Protein AF-A0A3D1BNH5-F1 (afdb_monomer_lite)

pLDDT: mean 91.76, std 8.5, range [52.59, 98.25]

Structure (mmCIF, N/CA/C/O backbone):
data_AF-A0A3D1BNH5-F1
#
_entry.id   AF-A0A3D1BNH5-F1
#
loop_
_atom_site.group_PDB
_atom_site.id
_atom_site.type_symbol
_atom_site.label_atom_id
_atom_site.label_alt_id
_atom_site.label_comp_id
_atom_site.label_asym_id
_atom_site.label_entity_id
_atom_site.label_seq_id
_atom_site.pdbx_PDB_ins_code
_atom_site.Cartn_x
_atom_site.Cartn_y
_atom_site.Cartn_z
_atom_site.occupancy
_atom_site.B_iso_or_equiv
_atom_site.auth_seq_id
_atom_site.auth_comp_id
_atom_site.auth_asym_id
_atom_site.auth_atom_id
_atom_site.pdbx_PDB_model_num
ATOM 1 N N . LEU A 1 1 ? -20.939 3.065 -13.702 1.00 52.59 1 LEU A N 1
ATOM 2 C CA . LEU A 1 1 ? -19.770 3.441 -14.533 1.00 52.59 1 LEU A CA 1
ATOM 3 C C . LEU A 1 1 ? -19.995 4.773 -15.249 1.00 52.59 1 LEU A C 1
ATOM 5 O O . LEU A 1 1 ? -19.091 5.594 -15.210 1.00 52.59 1 LEU A O 1
ATOM 9 N N . ASP A 1 2 ? -21.208 5.027 -15.755 1.00 54.59 2 ASP A N 1
ATOM 10 C CA . ASP A 1 2 ? -21.599 6.174 -16.604 1.00 54.59 2 ASP A CA 1
ATOM 11 C C . ASP A 1 2 ? -21.373 7.617 -16.106 1.00 54.59 2 ASP A C 1
ATOM 13 O O . ASP A 1 2 ? -21.626 8.543 -16.866 1.00 54.59 2 ASP A O 1
ATOM 17 N N . SER A 1 3 ? -20.900 7.861 -14.877 1.00 71.25 3 SER A N 1
ATOM 18 C CA . SER A 1 3 ? -20.722 9.244 -14.386 1.00 71.25 3 SER A CA 1
ATOM 19 C C . SER A 1 3 ? -19.368 9.553 -13.743 1.00 71.25 3 SER A C 1
ATOM 21 O O . SER A 1 3 ? -19.105 10.718 -13.460 1.00 71.25 3 SER A O 1
ATOM 23 N N . ILE A 1 4 ? -18.519 8.547 -13.498 1.00 82.25 4 ILE A N 1
ATOM 24 C CA . ILE A 1 4 ? -17.205 8.727 -12.842 1.00 82.25 4 ILE A CA 1
ATOM 25 C C . ILE A 1 4 ? -16.062 8.428 -13.812 1.00 82.25 4 ILE A C 1
ATOM 27 O O . ILE A 1 4 ? -15.046 9.116 -13.799 1.00 82.25 4 ILE A O 1
ATOM 31 N N . PHE A 1 5 ? -16.234 7.424 -14.672 1.00 84.50 5 PHE A N 1
ATOM 32 C CA . PHE A 1 5 ? -15.233 7.032 -15.654 1.00 84.50 5 PHE A CA 1
ATOM 33 C C . PHE A 1 5 ? -15.748 7.326 -17.059 1.00 84.50 5 PHE A C 1
ATOM 35 O O . PHE A 1 5 ? -16.928 7.128 -17.351 1.00 84.50 5 PHE A O 1
ATOM 42 N N . THR A 1 6 ? -14.864 7.810 -17.927 1.00 86.94 6 THR A N 1
ATOM 43 C CA . THR A 1 6 ? -15.189 8.033 -19.336 1.00 86.94 6 THR A CA 1
ATOM 44 C C . THR A 1 6 ? -15.501 6.711 -20.036 1.00 86.94 6 THR A C 1
ATOM 46 O O . THR A 1 6 ? -15.056 5.637 -19.621 1.00 86.94 6 THR A O 1
ATOM 49 N N . HIS A 1 7 ? -16.271 6.780 -21.124 1.00 85.06 7 HIS A N 1
ATOM 50 C CA . HIS A 1 7 ? -16.554 5.603 -21.938 1.00 85.06 7 HIS A CA 1
ATOM 51 C C . HIS A 1 7 ? -15.245 4.963 -22.435 1.00 85.06 7 HIS A C 1
ATOM 53 O O . HIS A 1 7 ? -14.371 5.659 -22.951 1.00 85.06 7 HIS A O 1
ATOM 59 N N . GLY A 1 8 ? -15.111 3.646 -22.260 1.00 85.75 8 GLY A N 1
ATOM 60 C CA . GLY A 1 8 ? -13.905 2.892 -22.620 1.00 85.75 8 GLY A CA 1
ATOM 61 C C . GLY A 1 8 ? -12.776 2.914 -21.581 1.00 85.75 8 GLY A C 1
ATOM 62 O O . GLY A 1 8 ? -11.710 2.367 -21.852 1.00 85.75 8 GLY A O 1
ATOM 63 N N . PHE A 1 9 ? -12.974 3.510 -20.399 1.00 87.62 9 PHE A N 1
ATOM 64 C CA . PHE A 1 9 ? -11.971 3.446 -19.334 1.00 87.62 9 PHE A CA 1
ATOM 65 C C . PHE A 1 9 ? -11.779 1.996 -18.840 1.00 87.62 9 PHE A C 1
ATOM 67 O O . PHE A 1 9 ? -12.770 1.342 -18.496 1.00 87.62 9 PHE A O 1
ATOM 74 N N . PRO A 1 10 ? -10.535 1.486 -18.755 1.00 88.00 10 PRO A N 1
ATOM 75 C CA . PRO A 1 10 ? -10.258 0.105 -18.369 1.00 88.00 10 PRO A CA 1
ATOM 76 C C . PRO A 1 10 ? -10.354 -0.069 -16.846 1.00 88.00 10 PRO A C 1
ATOM 78 O O . PRO A 1 10 ? -9.352 -0.202 -16.146 1.00 88.00 10 PRO A O 1
ATOM 81 N N . VAL A 1 11 ? -11.576 -0.054 -16.309 1.00 88.19 11 VAL A N 1
ATOM 82 C CA . VAL A 1 11 ? -11.822 -0.196 -14.862 1.00 88.19 11 VAL A CA 1
ATOM 83 C C . VAL A 1 11 ? -11.290 -1.505 -14.288 1.00 88.19 11 VAL A C 1
ATOM 85 O O . VAL A 1 11 ? -10.805 -1.509 -13.159 1.00 88.19 11 VAL A O 1
ATOM 88 N N . ASP A 1 12 ? -11.298 -2.583 -15.070 1.00 88.38 12 ASP A N 1
ATOM 89 C CA . ASP A 1 12 ? -10.752 -3.877 -14.648 1.00 88.38 12 ASP A CA 1
ATOM 90 C C . ASP A 1 12 ? -9.243 -3.804 -14.364 1.00 88.38 12 ASP A C 1
ATOM 92 O O . ASP A 1 12 ? -8.716 -4.588 -13.574 1.00 88.38 12 ASP A O 1
ATOM 96 N N . SER A 1 13 ? -8.545 -2.826 -14.953 1.00 90.19 13 SER A N 1
ATOM 97 C CA . SER A 1 13 ? -7.111 -2.628 -14.753 1.00 90.19 13 SER A CA 1
ATOM 98 C C . SER A 1 13 ? -6.762 -1.895 -13.456 1.00 90.19 13 SER A C 1
ATOM 100 O O . SER A 1 13 ? -5.609 -1.940 -13.039 1.00 90.19 13 SER A O 1
ATOM 102 N N . LEU A 1 14 ? -7.727 -1.252 -12.783 1.00 89.38 14 LEU A N 1
ATOM 103 C CA . LEU A 1 14 ? -7.479 -0.462 -11.563 1.00 89.38 14 LEU A CA 1
ATOM 104 C C . LEU A 1 14 ? -6.912 -1.286 -10.403 1.00 89.38 14 LEU A C 1
ATOM 106 O O . LEU A 1 14 ? -6.288 -0.733 -9.500 1.00 89.38 14 LEU A O 1
ATOM 110 N N . ARG A 1 15 ? -7.148 -2.600 -10.408 1.00 92.75 15 ARG A N 1
ATOM 111 C CA . ARG A 1 15 ? -6.653 -3.499 -9.365 1.00 92.75 15 ARG A CA 1
ATOM 112 C C . ARG A 1 15 ? -5.159 -3.788 -9.471 1.00 92.75 15 ARG A C 1
ATOM 114 O O . ARG A 1 15 ? -4.585 -4.235 -8.483 1.00 92.75 15 ARG A O 1
ATOM 121 N N . TYR A 1 16 ? -4.545 -3.540 -10.626 1.00 94.69 16 TYR A N 1
ATOM 122 C CA . TYR A 1 16 ? -3.141 -3.851 -10.864 1.00 94.69 16 TYR A CA 1
ATOM 123 C C . TYR A 1 16 ? -2.237 -2.670 -10.531 1.00 94.69 16 TYR A C 1
ATOM 125 O O . TYR A 1 16 ? -2.531 -1.513 -10.840 1.00 94.69 16 TYR A O 1
ATOM 133 N N . VAL A 1 17 ? -1.099 -2.983 -9.925 1.00 93.94 17 VAL A N 1
ATOM 134 C CA . VAL A 1 17 ? -0.006 -2.046 -9.708 1.00 93.94 17 VAL A CA 1
ATOM 135 C C . VAL A 1 17 ? 0.617 -1.740 -11.075 1.00 93.94 17 VAL A C 1
ATOM 137 O O . VAL A 1 17 ? 1.038 -2.668 -11.774 1.00 93.94 17 VAL A O 1
ATOM 140 N N . PRO A 1 18 ? 0.684 -0.462 -11.490 1.00 89.31 18 PRO A N 1
ATOM 141 C CA . PRO A 1 18 ? 1.226 -0.103 -12.794 1.00 89.31 18 PRO A CA 1
ATOM 142 C C . PRO A 1 18 ? 2.644 -0.648 -12.999 1.00 89.31 18 PRO A C 1
ATOM 144 O O . PRO A 1 18 ? 3.483 -0.552 -12.107 1.00 89.31 18 PRO A O 1
ATOM 147 N N . PHE A 1 19 ? 2.909 -1.183 -14.194 1.00 86.69 19 PHE A N 1
ATOM 148 C CA . PHE A 1 19 ? 4.227 -1.680 -14.619 1.00 86.69 19 PHE A CA 1
ATOM 149 C C . PHE A 1 19 ? 4.799 -2.852 -13.796 1.00 86.69 19 PHE A C 1
ATOM 151 O O . PHE A 1 19 ? 6.007 -3.066 -13.816 1.00 86.69 19 PHE A O 1
ATOM 158 N N . CYS A 1 20 ? 3.959 -3.614 -13.083 1.00 85.88 20 CYS A N 1
ATOM 159 C CA . CYS A 1 20 ? 4.403 -4.687 -12.184 1.00 85.88 20 CYS A CA 1
ATOM 160 C C . CYS A 1 20 ? 3.794 -6.060 -12.523 1.00 85.88 20 CYS A C 1
ATOM 162 O O . CYS A 1 20 ? 3.223 -6.684 -11.634 1.00 85.88 20 CYS A O 1
ATOM 164 N N . ASP A 1 21 ? 3.899 -6.520 -13.776 1.00 81.81 21 ASP A N 1
ATOM 165 C CA . ASP A 1 21 ? 3.562 -7.889 -14.230 1.00 81.81 21 ASP A CA 1
ATOM 166 C C . ASP A 1 21 ? 2.336 -8.514 -13.527 1.00 81.81 21 ASP A C 1
ATOM 168 O O . ASP A 1 21 ? 2.454 -9.475 -12.769 1.00 81.81 21 ASP A O 1
ATOM 172 N N . ASP A 1 22 ? 1.159 -7.911 -13.728 1.00 87.44 22 ASP A N 1
ATOM 173 C CA . ASP A 1 22 ? -0.136 -8.338 -13.165 1.00 87.44 22 ASP A CA 1
ATOM 174 C C . ASP A 1 22 ? -0.214 -8.409 -11.625 1.00 87.44 22 ASP A C 1
ATOM 176 O O . ASP A 1 22 ? -1.152 -8.973 -11.057 1.00 87.44 22 ASP A O 1
ATOM 180 N N . THR A 1 23 ? 0.729 -7.793 -10.909 1.00 94.38 23 THR A N 1
ATOM 181 C CA . THR A 1 23 ? 0.666 -7.698 -9.448 1.00 94.38 23 THR A CA 1
ATOM 182 C C . THR A 1 23 ? -0.503 -6.815 -9.037 1.00 94.38 23 THR A C 1
ATOM 184 O O . THR A 1 23 ? -0.605 -5.667 -9.462 1.00 94.38 23 THR A O 1
ATOM 187 N N . GLU A 1 24 ? -1.375 -7.323 -8.171 1.00 95.44 24 GLU A N 1
ATOM 188 C CA . GLU A 1 24 ? -2.533 -6.582 -7.676 1.00 95.44 24 GLU A CA 1
ATOM 189 C C . GLU A 1 24 ? -2.244 -5.821 -6.379 1.00 95.44 24 GLU A C 1
ATOM 191 O O . GLU A 1 24 ? -1.449 -6.250 -5.537 1.00 95.44 24 GLU A O 1
ATOM 196 N N . PHE A 1 25 ? -2.962 -4.717 -6.172 1.00 96.75 25 PHE A N 1
ATOM 197 C CA . PHE A 1 25 ? -3.092 -4.129 -4.845 1.00 96.75 25 PHE A CA 1
ATOM 198 C C . PHE A 1 25 ? -3.790 -5.113 -3.908 1.00 96.75 25 PHE A C 1
ATOM 200 O O . PHE A 1 25 ? -4.785 -5.753 -4.255 1.00 96.75 25 PHE A O 1
ATOM 207 N N . LYS A 1 26 ? -3.316 -5.182 -2.668 1.00 97.06 26 LYS A N 1
ATOM 208 C CA . LYS A 1 26 ? -4.006 -5.925 -1.621 1.00 97.06 26 LYS A CA 1
ATOM 209 C C . LYS A 1 26 ? -5.189 -5.097 -1.136 1.00 97.06 26 LYS A C 1
ATOM 211 O O . LYS A 1 26 ? -4.996 -3.978 -0.673 1.00 97.06 26 LYS A O 1
ATOM 216 N N . LEU A 1 27 ? -6.393 -5.659 -1.201 1.00 96.62 27 LEU A N 1
ATOM 217 C CA . LEU A 1 27 ? -7.612 -5.026 -0.701 1.00 96.62 27 LEU A CA 1
ATOM 218 C C . LEU A 1 27 ? -8.213 -5.856 0.433 1.00 96.62 27 LEU A C 1
ATOM 220 O O . LEU A 1 27 ? -8.348 -7.075 0.321 1.00 96.62 27 LEU A O 1
ATOM 224 N N . GLN A 1 28 ? -8.577 -5.201 1.530 1.00 96.88 28 GLN A N 1
ATOM 225 C CA . GLN A 1 28 ? -9.217 -5.830 2.683 1.00 96.88 28 GLN A CA 1
ATOM 226 C C . GLN A 1 28 ? -10.303 -4.913 3.247 1.00 96.88 28 GLN A C 1
ATOM 228 O O . GLN A 1 28 ? -10.186 -3.693 3.171 1.00 96.88 28 GLN A O 1
ATOM 233 N N . ALA A 1 29 ? -11.337 -5.500 3.847 1.00 96.88 29 ALA A N 1
ATOM 234 C CA . ALA A 1 29 ? -12.382 -4.780 4.566 1.00 96.88 29 ALA A CA 1
ATOM 235 C C . ALA A 1 29 ? -12.732 -5.515 5.864 1.00 96.88 29 ALA A C 1
ATOM 237 O O . ALA A 1 29 ? -12.663 -6.746 5.923 1.00 96.88 29 ALA A O 1
ATOM 238 N N . ALA A 1 30 ? -13.077 -4.765 6.906 1.00 96.12 30 ALA A N 1
ATOM 239 C CA . ALA A 1 30 ? -13.452 -5.300 8.209 1.00 96.12 30 ALA A CA 1
ATOM 240 C C . ALA A 1 30 ? -14.404 -4.349 8.946 1.00 96.12 30 ALA A C 1
ATOM 242 O O . ALA A 1 30 ? -14.598 -3.199 8.558 1.00 96.12 30 ALA A O 1
ATOM 243 N N . ILE A 1 31 ? -14.977 -4.836 10.046 1.00 96.31 31 ILE A N 1
ATOM 244 C CA . ILE A 1 31 ? -15.701 -4.014 11.017 1.00 96.31 31 ILE A CA 1
ATOM 245 C C . ILE A 1 31 ? -14.900 -4.033 12.312 1.00 96.31 31 ILE A C 1
ATOM 247 O O . ILE A 1 31 ? -14.706 -5.095 12.906 1.00 96.31 31 ILE A O 1
ATOM 251 N N . VAL A 1 32 ? -14.470 -2.862 12.766 1.00 95.06 32 VAL A N 1
ATOM 252 C CA . VAL A 1 32 ? -13.744 -2.685 14.029 1.00 95.06 32 VAL A CA 1
ATOM 253 C C . VAL A 1 32 ? -14.613 -1.957 15.039 1.00 95.06 32 VAL A C 1
ATOM 255 O O . VAL A 1 32 ? -15.340 -1.019 14.715 1.00 95.06 32 VAL A O 1
ATOM 258 N N . GLN A 1 33 ? -14.560 -2.417 16.287 1.00 94.19 33 GLN A N 1
ATOM 259 C CA . GLN A 1 33 ? -15.239 -1.771 17.402 1.00 94.19 33 GLN A CA 1
ATOM 260 C C . GLN A 1 33 ? -14.268 -0.811 18.091 1.00 94.19 33 GLN A C 1
ATOM 262 O O . GLN A 1 33 ? -13.221 -1.226 18.582 1.00 94.19 33 GLN A O 1
ATOM 267 N N . THR A 1 34 ? -14.614 0.473 18.136 1.00 89.25 34 THR A N 1
ATOM 268 C CA . THR A 1 34 ? -13.797 1.507 18.783 1.00 89.25 34 THR A CA 1
ATOM 269 C C . THR A 1 34 ? -13.893 1.428 20.311 1.00 89.25 34 THR A C 1
ATOM 271 O O . THR A 1 34 ? -14.782 0.777 20.868 1.00 89.25 34 THR A O 1
ATOM 274 N N . GLY A 1 35 ? -13.034 2.175 21.017 1.00 88.19 35 GLY A N 1
ATOM 275 C CA . GLY A 1 35 ? -13.113 2.313 22.479 1.00 88.19 35 GLY A CA 1
ATOM 276 C C . GLY A 1 35 ? -14.461 2.853 22.988 1.00 88.19 35 GLY A C 1
ATOM 277 O O . GLY A 1 35 ? -14.876 2.524 24.096 1.00 88.19 35 GLY A O 1
ATOM 278 N N . SER A 1 36 ? -15.197 3.605 22.160 1.00 91.12 36 SER A N 1
ATOM 279 C CA . SER A 1 36 ? -16.555 4.090 22.452 1.00 91.12 36 SER A CA 1
ATOM 280 C C . SER A 1 36 ? -17.665 3.076 22.133 1.00 91.12 36 SER A C 1
ATOM 282 O O . SER A 1 36 ? -18.844 3.411 22.216 1.00 91.12 36 SER A O 1
ATOM 284 N N . LYS A 1 37 ? -17.308 1.827 21.794 1.00 91.88 37 LYS A N 1
ATOM 285 C CA . LYS A 1 37 ? -18.205 0.728 21.386 1.00 91.88 37 LYS A CA 1
ATOM 286 C C . LYS A 1 37 ? -18.955 0.961 20.071 1.00 91.88 37 LYS A C 1
ATOM 288 O O . LYS A 1 37 ? -19.871 0.201 19.757 1.00 91.88 37 LYS A O 1
ATOM 293 N N . VAL A 1 38 ? -18.552 1.955 19.285 1.00 94.19 38 VAL A N 1
ATOM 294 C CA . VAL A 1 38 ? -19.094 2.182 17.944 1.00 94.19 38 VAL A CA 1
ATOM 295 C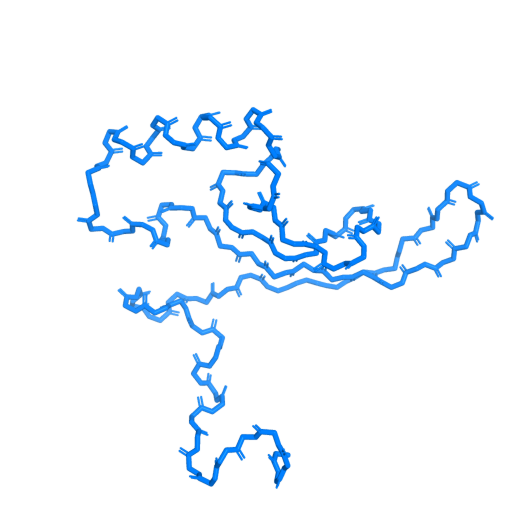 C . VAL A 1 38 ? -18.458 1.181 16.985 1.00 94.19 38 VAL A C 1
ATOM 297 O O . VAL A 1 38 ? -17.245 0.978 17.006 1.00 94.19 38 VAL A O 1
ATO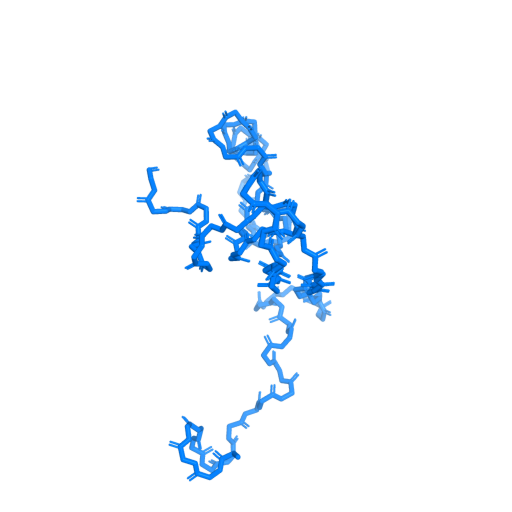M 300 N N . LYS A 1 39 ? -19.281 0.540 16.154 1.00 94.94 39 LYS A N 1
ATOM 301 C CA . LYS A 1 39 ? -18.808 -0.303 15.054 1.00 94.94 39 LYS A CA 1
ATOM 302 C C . LYS A 1 39 ? -18.532 0.585 13.850 1.00 94.94 39 LYS A C 1
ATOM 304 O O . LYS A 1 39 ? -19.421 1.318 13.428 1.00 94.94 39 LYS A O 1
ATOM 309 N N . VAL A 1 40 ? -17.318 0.514 13.326 1.00 95.56 40 VAL A N 1
ATOM 310 C CA . VAL A 1 40 ? -16.879 1.287 12.166 1.00 95.56 40 VAL A CA 1
ATOM 311 C C . VAL A 1 40 ? -16.424 0.319 11.088 1.00 95.56 40 VAL A C 1
ATOM 313 O O . VAL A 1 40 ? -15.643 -0.596 11.352 1.00 95.56 40 VAL A O 1
ATOM 316 N N . GLU A 1 41 ? -16.940 0.517 9.882 1.00 96.00 41 GLU A N 1
ATOM 317 C CA . GLU A 1 41 ? -16.468 -0.172 8.688 1.00 96.00 41 GLU A CA 1
ATOM 318 C C . GLU A 1 41 ? -15.145 0.454 8.261 1.00 96.00 41 GLU A C 1
ATOM 320 O O . GLU A 1 41 ? -15.030 1.673 8.127 1.00 96.00 41 GLU A O 1
ATOM 325 N N . VAL A 1 42 ? -14.136 -0.385 8.074 1.00 96.62 42 VAL A N 1
ATOM 326 C CA . VAL A 1 42 ? -12.814 0.033 7.618 1.00 96.62 42 VAL A CA 1
ATOM 327 C C . VAL A 1 42 ? -12.419 -0.777 6.400 1.00 96.62 42 VAL A C 1
ATOM 329 O O . VAL A 1 42 ? -12.821 -1.933 6.237 1.00 96.62 42 VAL A O 1
ATOM 332 N N . PHE A 1 43 ? -11.588 -0.176 5.563 1.00 97.38 43 PHE A N 1
ATOM 333 C CA . PHE A 1 43 ? -10.921 -0.874 4.481 1.00 97.38 43 PHE A CA 1
ATOM 334 C C . PHE A 1 43 ? -9.436 -0.526 4.472 1.00 97.38 43 PHE A C 1
ATOM 336 O O . PHE A 1 43 ? -9.006 0.465 5.064 1.00 97.38 43 PHE A O 1
ATOM 343 N N . GLU A 1 44 ? -8.657 -1.357 3.795 1.00 97.19 44 GLU A N 1
ATOM 344 C CA . GLU A 1 44 ? -7.269 -1.075 3.466 1.00 97.19 44 GLU A CA 1
ATOM 345 C C . GLU A 1 44 ? -7.013 -1.476 2.015 1.00 97.19 44 GLU A C 1
ATOM 347 O O . GLU A 1 44 ? -7.325 -2.601 1.622 1.00 97.19 44 GLU A O 1
ATOM 352 N N . ALA A 1 45 ? -6.429 -0.561 1.244 1.00 97.25 45 ALA A N 1
ATOM 353 C CA . ALA A 1 45 ? -5.822 -0.843 -0.051 1.00 97.25 45 ALA A CA 1
ATOM 354 C C . ALA A 1 45 ? -4.312 -0.599 0.063 1.00 97.25 45 ALA A C 1
ATOM 356 O O . ALA A 1 45 ? -3.902 0.507 0.429 1.00 97.25 45 ALA A O 1
ATOM 357 N N . SER A 1 46 ? -3.480 -1.608 -0.205 1.00 96.88 46 SER A N 1
ATOM 358 C CA . SER A 1 46 ? -2.041 -1.528 0.058 1.00 96.88 46 SER A CA 1
ATOM 359 C C . SER A 1 46 ? -1.155 -2.241 -0.966 1.00 96.88 46 SER A C 1
ATOM 361 O O . SER A 1 46 ? -1.570 -3.162 -1.669 1.00 96.88 46 SER A O 1
ATOM 363 N N . VAL A 1 47 ? 0.098 -1.788 -1.047 1.00 97.25 47 VAL A N 1
ATOM 364 C CA . VAL A 1 47 ? 1.176 -2.388 -1.846 1.00 97.25 47 VAL A CA 1
ATOM 365 C C . VAL A 1 47 ? 2.521 -2.176 -1.145 1.00 97.25 47 VAL A C 1
ATOM 367 O O . VAL A 1 47 ? 2.766 -1.123 -0.548 1.00 97.25 47 VAL A O 1
ATOM 370 N N . PHE A 1 48 ? 3.409 -3.171 -1.199 1.00 97.00 48 PHE A N 1
ATOM 371 C CA . PHE A 1 48 ? 4.772 -3.045 -0.674 1.00 97.00 48 PHE A CA 1
ATOM 372 C C . PHE A 1 48 ? 5.664 -2.246 -1.623 1.00 97.00 48 PHE A C 1
ATOM 374 O O . PHE A 1 48 ? 5.536 -2.355 -2.842 1.00 97.00 48 PHE A O 1
ATOM 381 N N . ASN A 1 49 ? 6.626 -1.497 -1.078 1.00 96.44 49 ASN A N 1
ATOM 382 C CA . ASN A 1 49 ? 7.571 -0.751 -1.915 1.00 96.44 49 ASN A CA 1
ATOM 383 C C . ASN A 1 49 ? 8.451 -1.663 -2.776 1.00 96.44 49 ASN A C 1
ATOM 385 O O . ASN A 1 49 ? 8.890 -1.229 -3.830 1.00 96.44 49 ASN A O 1
ATOM 389 N N . ASP A 1 50 ? 8.690 -2.912 -2.367 1.00 95.25 50 ASP A N 1
ATOM 390 C CA . ASP A 1 50 ? 9.462 -3.867 -3.178 1.00 95.25 50 ASP A CA 1
ATOM 391 C C . ASP A 1 50 ? 8.783 -4.161 -4.525 1.00 95.25 50 ASP A C 1
ATOM 393 O O . ASP A 1 50 ? 9.453 -4.479 -5.503 1.00 95.25 50 ASP A O 1
ATOM 397 N N . VAL A 1 51 ? 7.454 -4.016 -4.573 1.00 95.69 51 VAL A N 1
ATOM 398 C CA . VAL A 1 51 ? 6.661 -4.069 -5.804 1.00 95.69 51 VAL A CA 1
ATOM 399 C C . VAL A 1 51 ? 6.568 -2.673 -6.412 1.00 95.69 51 VAL A C 1
ATOM 401 O O . VAL A 1 51 ? 6.982 -2.460 -7.543 1.00 95.69 51 VAL A O 1
ATOM 404 N N . PHE A 1 52 ? 6.063 -1.699 -5.652 1.00 94.12 52 PHE A N 1
ATOM 405 C CA . PHE A 1 52 ? 5.733 -0.369 -6.170 1.00 94.12 52 PHE A CA 1
ATOM 406 C C . PHE A 1 52 ? 6.942 0.415 -6.708 1.00 94.12 52 PHE A C 1
ATOM 408 O O . PHE A 1 52 ? 6.808 1.198 -7.642 1.00 94.12 52 PHE A O 1
ATOM 415 N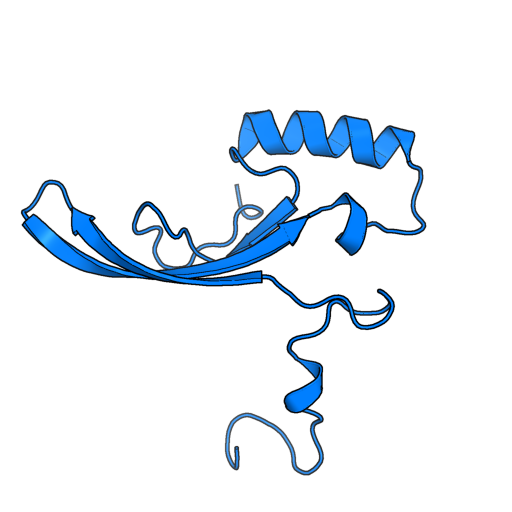 N . LEU A 1 53 ? 8.120 0.205 -6.121 1.00 94.25 53 LEU A N 1
ATOM 416 C CA . LEU A 1 53 ? 9.384 0.828 -6.520 1.00 94.25 53 LEU A CA 1
ATOM 417 C C . LEU A 1 53 ? 10.283 -0.148 -7.291 1.00 94.25 53 LEU A C 1
ATOM 419 O O . LEU A 1 53 ? 11.490 0.084 -7.402 1.00 94.25 53 LEU A O 1
ATOM 423 N N . SER A 1 54 ? 9.719 -1.247 -7.801 1.00 92.31 54 SER A N 1
ATOM 424 C CA . SER A 1 54 ? 10.457 -2.216 -8.607 1.00 92.31 54 SER A CA 1
ATOM 425 C C . SER A 1 54 ? 11.170 -1.520 -9.770 1.00 92.31 54 SER A C 1
ATOM 427 O O . SER A 1 54 ? 10.641 -0.608 -10.404 1.00 92.31 54 SER A O 1
ATOM 429 N N . GLY A 1 55 ? 12.416 -1.923 -10.021 1.00 91.75 55 GLY A N 1
ATOM 430 C CA . GLY A 1 55 ? 13.283 -1.314 -11.033 1.00 91.75 55 GLY A CA 1
ATOM 431 C C . GLY A 1 55 ? 14.126 -0.129 -10.545 1.00 91.75 55 GLY A C 1
ATOM 432 O O . GLY A 1 55 ? 15.052 0.266 -11.253 1.00 91.75 55 GLY A O 1
ATOM 433 N N . LEU A 1 56 ? 13.882 0.403 -9.342 1.00 94.94 56 LEU A N 1
ATOM 434 C CA . LEU A 1 56 ? 14.771 1.386 -8.711 1.00 94.94 56 LEU A CA 1
ATOM 435 C C . LEU A 1 56 ? 15.933 0.711 -7.957 1.00 94.94 56 LEU A C 1
ATOM 437 O O . LEU A 1 56 ? 16.031 -0.516 -7.867 1.00 94.94 56 LEU A O 1
ATOM 441 N N . ASP A 1 57 ? 16.842 1.524 -7.412 1.00 97.75 57 ASP A N 1
ATOM 442 C CA . ASP A 1 57 ? 17.988 1.035 -6.644 1.00 97.75 57 ASP A CA 1
ATOM 443 C C . ASP A 1 57 ? 17.538 0.241 -5.406 1.00 97.75 57 ASP A C 1
ATOM 445 O O . ASP A 1 57 ? 16.895 0.764 -4.490 1.00 97.75 57 ASP A O 1
ATOM 449 N N . LYS A 1 58 ? 17.923 -1.038 -5.362 1.00 96.81 58 LYS A N 1
ATOM 450 C CA . LYS A 1 58 ? 17.519 -1.972 -4.304 1.00 96.81 58 LYS A CA 1
ATOM 451 C C . LYS A 1 58 ? 17.971 -1.534 -2.911 1.00 96.81 58 LYS A C 1
ATOM 453 O O . LYS A 1 58 ? 17.232 -1.733 -1.949 1.00 96.81 58 LYS A O 1
ATOM 458 N N . GLN A 1 59 ? 19.156 -0.939 -2.776 1.00 97.94 59 GLN A N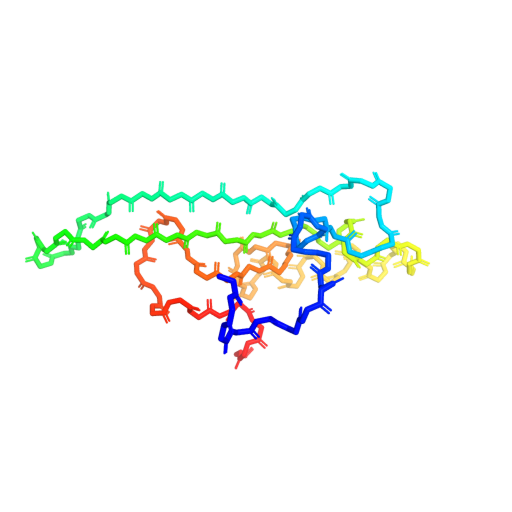 1
ATOM 459 C CA . GLN A 1 59 ? 19.659 -0.495 -1.477 1.00 97.94 59 GLN A CA 1
ATOM 460 C C . GLN A 1 59 ? 18.862 0.708 -0.965 1.00 97.94 59 GLN A C 1
ATOM 462 O O . GLN A 1 59 ? 18.557 0.782 0.229 1.00 97.94 59 GLN A O 1
ATOM 467 N N . LEU A 1 60 ? 18.473 1.622 -1.859 1.00 98.06 60 LEU A N 1
ATOM 468 C CA . LEU A 1 60 ? 17.588 2.732 -1.507 1.00 98.06 60 LEU A CA 1
ATOM 469 C C . LEU A 1 60 ? 16.196 2.244 -1.101 1.00 98.06 60 LEU A C 1
ATOM 471 O O . LEU A 1 60 ? 15.667 2.737 -0.105 1.00 98.06 60 LEU A O 1
ATOM 475 N N . ILE A 1 61 ? 15.636 1.246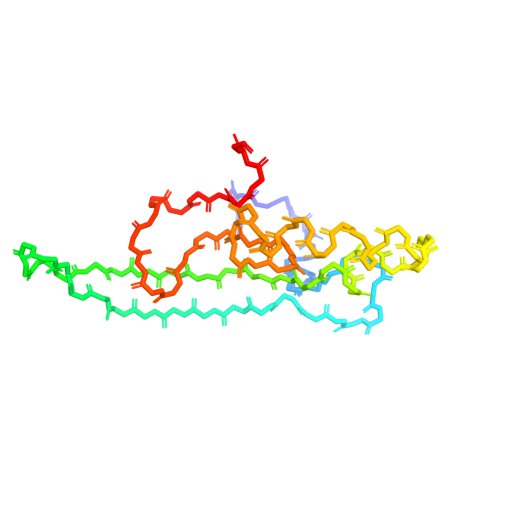 -1.791 1.00 97.88 61 ILE A N 1
ATOM 476 C CA . ILE A 1 61 ? 14.348 0.638 -1.416 1.00 97.88 61 ILE A CA 1
ATOM 477 C C . ILE A 1 61 ? 14.429 0.021 -0.014 1.00 97.88 61 ILE A C 1
ATOM 479 O O . ILE A 1 61 ? 13.569 0.291 0.822 1.00 97.88 61 ILE A O 1
ATOM 483 N N . ILE A 1 62 ? 15.488 -0.737 0.290 1.00 98.25 62 ILE A N 1
ATOM 484 C CA . ILE A 1 62 ? 15.701 -1.330 1.623 1.00 98.25 62 ILE A CA 1
ATOM 485 C C . ILE A 1 62 ? 15.770 -0.243 2.704 1.00 98.25 62 ILE A C 1
ATOM 487 O O . ILE A 1 62 ? 15.088 -0.334 3.729 1.00 98.25 62 ILE A O 1
ATOM 491 N N . ASN A 1 63 ? 16.558 0.809 2.468 1.00 98.06 63 ASN A N 1
ATOM 492 C CA . ASN A 1 63 ? 16.702 1.922 3.409 1.00 98.06 63 ASN A CA 1
ATOM 493 C C . ASN A 1 63 ? 15.367 2.653 3.614 1.00 98.06 63 ASN A C 1
ATOM 495 O O . ASN A 1 63 ? 14.988 2.973 4.744 1.00 98.06 63 ASN A O 1
ATOM 499 N N . TYR A 1 64 ? 14.626 2.875 2.528 1.00 97.19 64 TYR A N 1
ATOM 500 C CA . TYR A 1 64 ? 13.316 3.507 2.570 1.00 97.19 64 TYR A CA 1
ATOM 501 C C . TYR A 1 64 ? 12.291 2.636 3.301 1.00 97.19 64 TYR A C 1
ATOM 503 O O . TYR A 1 64 ? 11.559 3.142 4.145 1.00 97.19 64 TYR A O 1
ATOM 511 N N . ASN A 1 65 ? 12.285 1.320 3.089 1.00 97.69 65 ASN A N 1
ATOM 512 C CA . ASN A 1 65 ? 11.428 0.385 3.819 1.00 97.69 65 ASN A CA 1
ATOM 513 C C . ASN A 1 65 ? 11.680 0.414 5.323 1.00 97.69 65 ASN A C 1
ATOM 515 O O . ASN A 1 65 ? 10.724 0.446 6.104 1.00 97.69 65 ASN A O 1
ATOM 519 N N . ALA A 1 66 ? 12.947 0.458 5.740 1.00 97.81 66 ALA A N 1
ATOM 520 C CA . ALA A 1 66 ? 13.303 0.597 7.147 1.00 97.81 66 ALA A CA 1
ATOM 521 C C . ALA A 1 66 ? 12.755 1.908 7.740 1.00 97.81 66 ALA A C 1
ATOM 523 O O . ALA A 1 66 ? 12.134 1.896 8.808 1.00 97.81 66 ALA A O 1
ATOM 524 N N . LEU A 1 67 ? 12.910 3.025 7.020 1.00 95.94 67 LEU A N 1
ATOM 525 C CA . LEU A 1 67 ? 12.358 4.321 7.417 1.00 95.94 67 LEU A CA 1
ATOM 526 C C . LEU A 1 67 ? 10.823 4.288 7.496 1.00 95.94 67 LEU A C 1
ATOM 528 O O . LEU A 1 67 ? 10.242 4.699 8.499 1.00 95.94 67 LEU A O 1
ATOM 532 N N . ARG A 1 68 ? 10.154 3.759 6.470 1.00 95.25 68 ARG A N 1
ATOM 533 C CA . ARG A 1 68 ? 8.687 3.705 6.375 1.00 95.25 68 ARG A CA 1
ATOM 534 C C . ARG A 1 68 ? 8.065 2.825 7.445 1.00 95.25 68 ARG A C 1
ATOM 536 O O . ARG A 1 68 ? 7.054 3.217 8.028 1.00 95.25 68 ARG A O 1
ATOM 543 N N . LYS A 1 69 ? 8.695 1.696 7.773 1.00 95.88 69 LYS A N 1
ATOM 544 C CA . LYS A 1 69 ? 8.280 0.846 8.894 1.00 95.88 69 LYS A CA 1
ATOM 545 C C . LYS A 1 69 ? 8.376 1.588 10.229 1.00 95.88 69 LYS A C 1
ATOM 547 O O . LYS A 1 69 ? 7.485 1.435 11.057 1.00 95.88 69 LYS A O 1
ATOM 552 N N . LYS A 1 70 ? 9.403 2.426 10.420 1.00 94.75 70 LYS A N 1
ATOM 553 C CA . LYS A 1 70 ? 9.562 3.253 11.627 1.00 94.75 70 LYS A CA 1
ATOM 554 C C . LYS A 1 70 ? 8.531 4.384 11.713 1.00 94.75 70 LYS A C 1
ATOM 556 O O . LYS A 1 70 ? 8.024 4.638 12.797 1.00 94.75 70 LYS A O 1
ATOM 561 N N . LEU A 1 71 ? 8.242 5.059 10.600 1.00 93.12 71 LEU A N 1
ATOM 562 C CA . LEU A 1 71 ? 7.342 6.220 10.577 1.00 93.12 71 LEU A CA 1
ATOM 563 C C . LEU A 1 71 ? 5.859 5.835 10.558 1.00 93.12 71 LEU A C 1
ATOM 565 O O . LEU A 1 71 ? 5.049 6.474 11.214 1.00 93.12 71 LEU A O 1
ATOM 569 N N . THR A 1 72 ? 5.499 4.802 9.795 1.00 92.69 72 THR A N 1
ATOM 570 C CA . THR A 1 72 ? 4.092 4.493 9.474 1.00 92.69 72 THR A CA 1
ATOM 571 C C . THR A 1 72 ? 3.650 3.093 9.889 1.00 92.69 72 THR A C 1
ATOM 573 O O . THR A 1 72 ? 2.486 2.736 9.703 1.00 92.69 72 THR A O 1
ATOM 576 N N . GLY A 1 73 ? 4.577 2.267 10.385 1.00 93.50 73 GLY A N 1
ATOM 577 C CA . GLY A 1 73 ? 4.333 0.855 10.684 1.00 93.50 73 GLY A CA 1
ATOM 578 C C . GLY A 1 73 ? 4.244 -0.053 9.452 1.00 93.50 73 GLY A C 1
ATOM 579 O O . GLY A 1 73 ? 4.158 -1.268 9.613 1.00 93.50 73 GLY A O 1
ATOM 580 N N . PHE A 1 74 ? 4.304 0.495 8.231 1.00 95.62 74 PHE A N 1
ATOM 581 C CA . PHE A 1 74 ? 4.101 -0.253 6.990 1.00 95.62 74 PHE A CA 1
ATOM 582 C C . PHE A 1 74 ? 5.181 0.083 5.935 1.00 95.62 74 PHE A C 1
ATOM 584 O O . PHE A 1 74 ? 5.323 1.249 5.564 1.00 95.62 74 PHE A O 1
ATOM 591 N N . PRO A 1 75 ? 5.962 -0.899 5.436 1.00 96.88 75 PRO A N 1
ATOM 592 C CA . PRO A 1 75 ? 7.013 -0.686 4.432 1.00 96.88 75 PRO A CA 1
ATOM 593 C C . PRO A 1 75 ? 6.430 -0.622 3.007 1.00 96.88 75 PRO A C 1
ATOM 595 O O . PRO A 1 75 ? 6.731 -1.435 2.134 1.00 96.88 75 PRO A O 1
ATOM 598 N N . GLY A 1 76 ? 5.527 0.329 2.790 1.00 96.06 76 GLY A N 1
ATOM 599 C CA . GLY A 1 76 ? 4.775 0.443 1.550 1.00 96.06 76 GLY A CA 1
ATOM 600 C C . GLY A 1 76 ? 3.831 1.635 1.534 1.00 96.06 76 GLY A C 1
ATOM 601 O O . GLY A 1 76 ? 3.858 2.497 2.427 1.00 96.06 76 GLY A O 1
ATOM 602 N N . MET A 1 77 ? 2.964 1.636 0.530 1.00 95.50 77 MET A N 1
ATOM 603 C CA . MET A 1 77 ? 1.871 2.588 0.384 1.00 95.50 77 MET A CA 1
ATOM 604 C C . MET A 1 77 ? 0.575 1.909 0.818 1.00 95.50 77 MET A C 1
ATOM 606 O O . MET A 1 77 ? 0.280 0.797 0.377 1.00 95.50 77 MET A O 1
ATOM 610 N N . ARG A 1 78 ? -0.189 2.562 1.696 1.00 95.56 78 ARG A N 1
ATOM 611 C CA . ARG A 1 78 ? -1.535 2.118 2.077 1.00 95.56 78 ARG A CA 1
ATOM 612 C C . ARG A 1 78 ? -2.496 3.291 2.207 1.00 95.56 78 ARG A C 1
ATOM 614 O O . ARG A 1 78 ? -2.111 4.335 2.732 1.00 95.56 78 ARG A O 1
ATOM 621 N N . VAL A 1 79 ? -3.729 3.076 1.765 1.00 96.25 79 VAL A N 1
ATOM 622 C CA . VAL A 1 79 ? -4.902 3.912 2.051 1.00 96.25 79 VAL A CA 1
ATOM 623 C C . VAL A 1 79 ? -5.801 3.141 2.994 1.00 96.25 79 VAL A C 1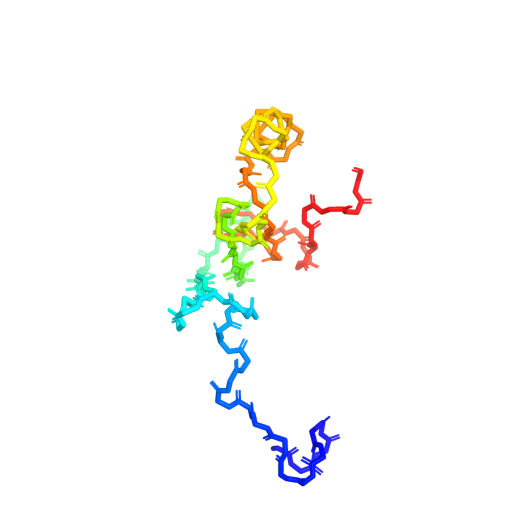
ATOM 625 O O . VAL A 1 79 ? -6.049 1.956 2.768 1.00 96.25 79 VAL A O 1
ATOM 628 N N . GLY A 1 80 ? -6.302 3.817 4.022 1.00 95.50 80 GLY A N 1
ATOM 629 C CA . GLY A 1 80 ? -7.082 3.158 5.057 1.00 95.50 80 GLY A CA 1
ATOM 630 C C . GLY A 1 80 ? -6.210 2.339 6.011 1.00 95.50 80 GLY A C 1
ATOM 631 O O . GLY A 1 80 ? -4.975 2.364 5.951 1.00 95.50 80 GLY A O 1
ATOM 632 N N . ASN A 1 81 ? -6.859 1.639 6.934 1.00 94.38 81 ASN A N 1
ATOM 633 C CA . ASN A 1 81 ? -6.211 0.762 7.899 1.00 94.38 81 ASN A CA 1
ATOM 634 C C . ASN A 1 81 ? -7.228 -0.279 8.376 1.00 94.38 81 ASN A C 1
ATOM 636 O O . ASN A 1 81 ? -8.300 0.059 8.873 1.00 94.38 81 ASN A O 1
ATOM 640 N N . ILE A 1 82 ? -6.887 -1.558 8.229 1.00 95.38 82 ILE A N 1
ATOM 641 C CA . ILE A 1 82 ? -7.796 -2.662 8.564 1.00 95.38 82 ILE A CA 1
ATOM 642 C C . ILE A 1 82 ? -8.006 -2.834 10.081 1.00 95.38 82 ILE A C 1
ATOM 644 O O . ILE A 1 82 ? -8.944 -3.507 10.504 1.00 95.38 82 ILE A O 1
ATOM 648 N N . VAL A 1 83 ? -7.127 -2.250 10.903 1.00 92.50 83 VAL A N 1
ATOM 649 C CA . VAL A 1 83 ? -7.092 -2.432 12.364 1.00 92.50 83 VAL A CA 1
ATOM 650 C C . VAL A 1 83 ? -7.756 -1.276 13.113 1.00 92.50 83 VAL A C 1
ATOM 652 O O . VAL A 1 83 ? -8.304 -1.481 14.194 1.00 92.50 83 VAL A O 1
ATOM 655 N N . GLU A 1 84 ? -7.729 -0.064 12.563 1.00 91.56 84 GLU A N 1
ATOM 656 C CA . GLU A 1 84 ? -8.269 1.125 13.224 1.00 91.56 84 GLU A CA 1
ATOM 657 C C . GLU A 1 84 ? -8.838 2.129 12.213 1.00 91.56 84 GLU A C 1
ATOM 659 O O . GLU A 1 84 ? -8.289 2.282 11.122 1.00 91.56 84 GLU A O 1
ATOM 664 N N . PRO A 1 85 ? -9.910 2.862 12.560 1.00 92.50 85 PRO A N 1
ATOM 665 C CA . PRO A 1 85 ? -10.409 3.931 11.708 1.00 92.50 85 PRO A CA 1
ATOM 666 C C . PRO A 1 85 ? -9.386 5.063 11.596 1.00 92.50 85 PRO A C 1
ATOM 668 O O . PRO A 1 85 ? -9.011 5.668 12.597 1.00 92.50 85 PRO A O 1
ATOM 671 N N . ASN A 1 86 ? -8.986 5.398 10.372 1.00 91.81 86 ASN A N 1
ATOM 672 C CA . ASN A 1 86 ? -8.075 6.511 10.086 1.00 91.81 86 ASN A CA 1
ATOM 673 C C . ASN A 1 86 ? -8.679 7.535 9.107 1.00 91.81 86 ASN A C 1
ATOM 675 O O . ASN A 1 86 ? -7.945 8.263 8.445 1.00 91.81 86 ASN A O 1
ATOM 679 N N . ASN A 1 87 ? -10.011 7.553 8.974 1.00 90.88 87 ASN A N 1
ATOM 680 C CA . ASN A 1 87 ? -10.737 8.380 8.005 1.00 90.88 87 ASN A CA 1
ATOM 681 C C . ASN A 1 87 ? -10.276 8.170 6.547 1.00 90.88 87 ASN A C 1
ATOM 683 O O . ASN A 1 87 ? -10.210 9.115 5.766 1.00 90.88 87 ASN A O 1
ATOM 687 N N . ASN A 1 88 ? -9.929 6.928 6.192 1.00 92.62 88 ASN A N 1
ATOM 688 C CA . ASN A 1 88 ? -9.437 6.536 4.867 1.00 92.62 88 ASN A CA 1
ATOM 689 C C . ASN A 1 88 ? -8.172 7.293 4.425 1.00 92.62 88 ASN A C 1
ATOM 691 O O . ASN A 1 88 ? -7.924 7.438 3.230 1.00 92.62 88 ASN A O 1
ATOM 695 N N . ALA A 1 89 ? -7.364 7.768 5.376 1.00 94.50 89 ALA A N 1
ATOM 696 C CA . ALA A 1 89 ? -6.131 8.486 5.082 1.00 94.50 89 ALA A CA 1
ATOM 697 C C . ALA A 1 89 ? -5.063 7.571 4.459 1.00 94.50 89 ALA A C 1
ATOM 699 O O . ALA A 1 89 ? -4.980 6.373 4.767 1.00 94.50 89 ALA A O 1
ATOM 700 N N . GLY A 1 90 ? -4.221 8.161 3.608 1.00 94.56 90 GLY A N 1
ATOM 701 C CA . GLY A 1 90 ? -3.003 7.537 3.096 1.00 94.56 90 GLY A CA 1
ATOM 702 C C . GLY A 1 90 ? -1.856 7.627 4.104 1.00 94.56 90 GLY A C 1
ATOM 703 O O . GLY A 1 90 ? -1.751 8.585 4.866 1.00 94.56 90 GLY A O 1
ATOM 704 N N . ASN A 1 91 ? -0.939 6.658 4.106 1.00 93.62 91 ASN A N 1
ATOM 705 C CA . ASN A 1 91 ? 0.218 6.673 5.012 1.00 93.62 91 ASN A CA 1
ATOM 706 C C . ASN A 1 91 ? 1.383 7.578 4.544 1.00 93.62 91 ASN A C 1
ATOM 708 O O . ASN A 1 91 ? 2.515 7.396 4.991 1.00 93.62 91 ASN A O 1
ATOM 712 N N . TRP A 1 92 ? 1.169 8.503 3.609 1.00 87.81 92 TRP A N 1
ATOM 713 C CA . TRP A 1 92 ? 2.217 9.328 2.980 1.00 87.81 92 TRP A CA 1
ATOM 714 C C . TRP A 1 92 ? 2.050 10.838 3.185 1.00 87.81 92 TRP A C 1
ATOM 716 O O . TRP A 1 92 ? 2.900 11.589 2.723 1.00 87.81 92 TRP A O 1
ATOM 726 N N . GLU A 1 93 ? 0.991 11.283 3.862 1.00 70.19 93 GLU A N 1
ATOM 727 C CA . GLU A 1 93 ? 0.683 12.712 4.046 1.00 70.19 93 GLU A CA 1
ATOM 728 C C . GLU A 1 93 ? 1.269 13.327 5.332 1.00 70.19 93 GLU A C 1
ATOM 730 O O . GLU A 1 93 ? 0.999 14.490 5.617 1.00 70.19 93 GLU A O 1
ATOM 735 N N . ASN A 1 94 ? 2.086 12.578 6.086 1.00 55.12 94 ASN A N 1
ATOM 736 C CA . ASN A 1 94 ? 2.624 13.003 7.386 1.00 55.12 94 ASN A CA 1
ATOM 737 C C . ASN A 1 94 ? 4.142 13.184 7.382 1.00 55.12 94 ASN A C 1
ATOM 739 O O . ASN A 1 94 ? 4.842 12.227 6.970 1.00 55.12 94 ASN A O 1
#

Radius of gyration: 15.96 Å; chains: 1; bounding box: 41×21×45 Å

Secondary structure (DSSP, 8-state):
-TTTS-TT--GGGGGBPTTSTTPBPEEEEEEEE-TTS-EEEEEEEEEEHHHHTTTS-HHHHHHHHHHHHHHHS-SEEEEE-SSS--TT-BTT--

Sequence (94 aa):
LDSIFTHGFPVDSLRYVPFCDDTEFKLQAAIVQTGSKVKVEVFEASVFNDVFLSGLDKQLIINYNALRKKLTGFPGMRVGNIVEPNNNAGNWEN

Foldseek 3Di:
DVPPDDPPPPPVCPQAQPPQPRHGWDKDWDWDQDPVRDTDIWMKTWDACCRNVPPDDPVVLVVQQVVLCVQQVGRTWMFIDRHDGPVRDISPPD